Protein AF-A0A3B8MFM5-F1 (afdb_monomer_lite)

Foldseek 3Di:
DVVVVVVVVVVVVVVVVVVVVVVVVVVVPPPPPPPPPPPVPPDDDDDDDDDDPPCPVVVVVCCVPPVVVVCVVVVDDDDDD

Secondary structure (DSSP, 8-state):
-HHHHHHHHHHHHHHHHHHHHHHHHHHHTSPP--------------------TT-HHHHHHHIIIIIHHHHHHTT------

Structure (mmCIF, N/CA/C/O backbone):
data_AF-A0A3B8MFM5-F1
#
_entry.id   AF-A0A3B8MFM5-F1
#
loop_
_atom_site.group_PDB
_atom_site.id
_atom_site.type_symbol
_atom_site.label_atom_id
_atom_site.label_alt_id
_atom_site.label_comp_id
_atom_site.label_asym_id
_atom_site.label_entity_id
_atom_site.label_seq_id
_atom_site.pdbx_PDB_ins_code
_atom_site.Cartn_x
_atom_site.Cartn_y
_atom_site.Cartn_z
_atom_site.occupancy
_atom_site.B_iso_or_equiv
_atom_site.auth_seq_id
_atom_site.auth_comp_id
_atom_site.auth_asym_id
_atom_site.auth_atom_id
_atom_site.pdbx_PDB_model_num
ATOM 1 N N . MET A 1 1 ? 47.401 28.437 -62.143 1.00 53.50 1 MET A N 1
ATOM 2 C CA . MET A 1 1 ? 47.858 27.742 -60.918 1.00 53.50 1 MET A CA 1
ATOM 3 C C . MET A 1 1 ? 46.886 27.904 -59.740 1.00 53.50 1 MET A C 1
ATOM 5 O O . MET A 1 1 ? 46.515 26.897 -59.159 1.00 53.50 1 MET A O 1
ATOM 9 N N . PHE A 1 2 ? 46.364 29.107 -59.456 1.00 50.19 2 PHE A N 1
ATOM 10 C CA . PHE A 1 2 ? 45.433 29.372 -58.335 1.00 50.19 2 PHE A CA 1
ATOM 11 C C . PHE A 1 2 ? 44.126 28.547 -58.303 1.00 50.19 2 PHE A C 1
ATOM 13 O O . PHE A 1 2 ? 43.731 28.073 -57.246 1.00 50.19 2 PHE A O 1
ATOM 20 N N . ARG A 1 3 ? 43.468 28.297 -59.448 1.00 51.28 3 ARG A N 1
ATOM 21 C CA . ARG A 1 3 ? 42.217 27.500 -59.494 1.00 51.28 3 ARG A CA 1
ATOM 22 C C . ARG A 1 3 ? 42.385 26.024 -59.103 1.00 51.28 3 ARG A C 1
ATOM 24 O O . ARG A 1 3 ? 41.416 25.404 -58.680 1.00 51.28 3 ARG A O 1
ATOM 31 N N . ALA A 1 4 ? 43.582 25.457 -59.265 1.00 54.19 4 ALA A N 1
ATOM 32 C CA . ALA A 1 4 ? 43.851 24.068 -58.894 1.00 54.19 4 ALA A CA 1
ATOM 33 C C . ALA A 1 4 ? 44.076 23.926 -57.381 1.00 54.19 4 ALA A C 1
ATOM 35 O O . ALA A 1 4 ? 43.580 22.975 -56.789 1.00 54.19 4 ALA A O 1
ATOM 36 N N . PHE A 1 5 ? 44.736 24.911 -56.762 1.00 53.22 5 PHE A N 1
ATOM 37 C CA . PHE A 1 5 ? 45.002 24.950 -55.323 1.00 53.22 5 PHE A CA 1
ATOM 38 C C . PHE A 1 5 ? 43.698 24.991 -54.504 1.00 53.22 5 PHE A C 1
ATOM 40 O O . PHE A 1 5 ? 43.440 24.081 -53.724 1.00 53.22 5 PHE A O 1
ATOM 47 N N . CYS A 1 6 ? 42.774 25.911 -54.824 1.00 58.31 6 CYS A N 1
ATOM 48 C CA . CYS A 1 6 ? 41.468 25.987 -54.145 1.00 58.31 6 CYS A CA 1
ATOM 49 C C . CYS A 1 6 ? 40.602 24.722 -54.305 1.00 58.31 6 CYS A C 1
ATOM 51 O O . CYS A 1 6 ? 39.765 24.426 -53.454 1.00 58.31 6 CYS A O 1
ATOM 53 N N . ARG A 1 7 ? 40.766 23.971 -55.405 1.00 58.88 7 ARG A N 1
ATOM 54 C CA . ARG A 1 7 ? 40.029 22.718 -55.633 1.00 58.88 7 ARG A CA 1
ATOM 55 C C . ARG A 1 7 ? 40.559 21.589 -54.748 1.00 58.88 7 ARG A C 1
ATOM 57 O O . ARG A 1 7 ? 39.759 20.783 -54.283 1.00 58.88 7 ARG A O 1
ATOM 64 N N . ILE A 1 8 ? 41.873 21.541 -54.527 1.00 61.12 8 ILE A N 1
ATOM 65 C CA . ILE A 1 8 ? 42.523 20.558 -53.652 1.00 61.12 8 ILE A CA 1
ATOM 66 C C . ILE A 1 8 ? 42.143 20.839 -52.192 1.00 61.12 8 ILE A C 1
ATOM 68 O O . ILE A 1 8 ? 41.693 19.922 -51.511 1.00 61.12 8 ILE A O 1
ATOM 72 N N . ASP A 1 9 ? 42.169 22.106 -51.764 1.00 62.62 9 ASP A N 1
ATOM 73 C CA . ASP A 1 9 ? 41.763 22.507 -50.408 1.00 62.62 9 ASP A CA 1
ATOM 74 C C . ASP A 1 9 ? 40.296 22.162 -50.106 1.00 62.62 9 ASP A C 1
ATOM 76 O O . ASP A 1 9 ? 39.972 21.647 -49.036 1.00 62.62 9 ASP A O 1
ATOM 80 N N . PHE A 1 10 ? 39.388 22.380 -51.066 1.00 66.00 10 PHE A N 1
ATOM 81 C CA . PHE A 1 10 ? 37.970 22.056 -50.884 1.00 66.00 10 PHE A CA 1
ATOM 82 C C . PHE A 1 10 ? 37.712 20.542 -50.810 1.00 66.00 10 PHE A C 1
ATOM 84 O O . PHE A 1 10 ? 36.876 20.091 -50.026 1.00 66.00 10 PHE A O 1
ATOM 91 N N . GLN A 1 11 ? 38.430 19.741 -51.606 1.00 69.25 11 GLN A N 1
ATOM 92 C CA . GLN A 1 11 ? 38.353 18.278 -51.514 1.00 69.25 11 GLN A CA 1
ATOM 93 C C . GLN A 1 11 ? 38.916 17.778 -50.176 1.00 69.25 11 GLN A C 1
ATOM 95 O O . GLN A 1 11 ? 38.278 16.953 -49.524 1.00 69.25 11 GLN A O 1
ATOM 100 N N . GLN A 1 12 ? 40.039 18.342 -49.726 1.00 73.31 12 GLN A N 1
ATOM 101 C CA . GLN A 1 12 ? 40.677 17.993 -48.459 1.00 73.31 12 GLN A CA 1
ATOM 102 C C . GLN A 1 12 ? 39.799 18.349 -47.247 1.00 73.31 12 GLN A C 1
ATOM 104 O O . GLN A 1 12 ? 39.639 17.521 -46.347 1.00 73.31 12 GLN A O 1
ATOM 109 N N . MET A 1 13 ? 39.156 19.523 -47.241 1.00 72.25 13 MET A N 1
ATOM 110 C CA . MET A 1 13 ? 38.199 19.884 -46.187 1.00 72.25 13 MET A CA 1
ATOM 111 C C . MET A 1 13 ? 36.990 18.945 -46.171 1.00 72.25 13 MET A C 1
ATOM 113 O O . MET A 1 13 ? 36.605 18.470 -45.105 1.00 72.25 13 MET A O 1
ATOM 117 N N . ARG A 1 14 ? 36.428 18.601 -47.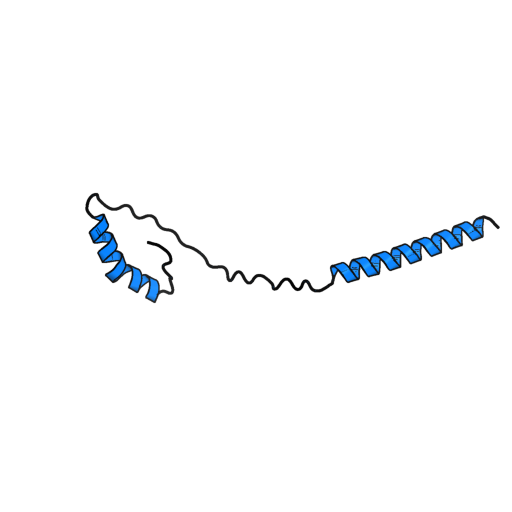339 1.00 76.75 14 ARG A N 1
ATOM 118 C CA . ARG A 1 14 ? 35.295 17.665 -47.431 1.00 76.75 14 ARG A CA 1
ATOM 119 C C . ARG A 1 14 ? 35.644 16.287 -46.865 1.00 76.75 14 ARG A C 1
ATOM 121 O O . ARG A 1 14 ? 34.833 15.691 -46.158 1.00 76.75 14 ARG A O 1
ATOM 128 N N . GLU A 1 15 ? 36.840 15.780 -47.149 1.00 79.69 15 GLU A N 1
ATOM 129 C CA . GLU A 1 15 ? 37.312 14.506 -46.598 1.00 79.69 15 GLU A CA 1
ATOM 130 C C . GLU A 1 15 ? 37.483 14.555 -45.076 1.00 79.69 15 GLU A C 1
ATOM 132 O O . GLU A 1 15 ? 37.100 13.608 -44.388 1.00 79.69 15 GLU A O 1
ATOM 137 N N . GLN A 1 16 ? 38.008 15.657 -44.533 1.00 81.81 16 GLN A N 1
ATOM 138 C CA . GLN A 1 16 ? 38.128 15.846 -43.085 1.00 81.81 16 GLN A CA 1
ATOM 139 C C . GLN A 1 16 ? 36.758 15.935 -42.403 1.00 81.81 16 GLN A C 1
ATOM 141 O O . GLN A 1 16 ? 36.549 15.285 -41.378 1.00 81.81 16 GLN A O 1
ATOM 146 N N . THR A 1 17 ? 35.803 16.661 -42.992 1.00 79.75 17 THR A N 1
ATOM 147 C CA . THR A 1 17 ? 34.429 16.750 -42.475 1.00 79.75 17 THR A CA 1
ATOM 148 C C . THR A 1 17 ? 33.745 15.386 -42.471 1.00 79.75 17 THR A C 1
ATOM 150 O O . THR A 1 17 ? 33.128 15.012 -41.475 1.00 79.75 17 THR A O 1
ATOM 153 N N . MET A 1 18 ? 33.897 14.605 -43.545 1.00 82.06 18 MET A N 1
ATOM 154 C CA . MET A 1 18 ? 33.322 13.260 -43.610 1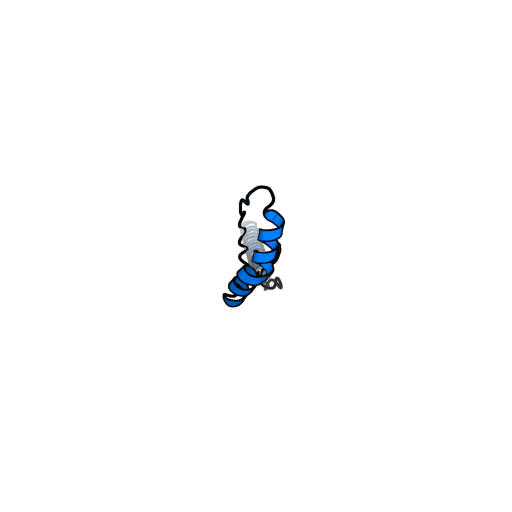.00 82.06 18 MET A CA 1
ATOM 155 C C . MET A 1 18 ? 33.962 12.320 -42.588 1.00 82.06 18 MET A C 1
ATOM 157 O O . MET A 1 18 ? 33.241 11.575 -41.928 1.00 82.06 18 MET A O 1
ATOM 161 N N . LYS A 1 19 ? 35.284 12.378 -42.388 1.00 82.62 19 LYS A N 1
ATOM 162 C CA . LYS A 1 19 ? 35.965 11.590 -41.346 1.00 82.62 19 LYS A CA 1
ATOM 163 C C . LYS A 1 19 ? 35.466 11.949 -39.947 1.00 82.62 19 LYS A C 1
ATOM 165 O O . LYS A 1 19 ? 35.157 11.052 -39.168 1.00 82.62 19 LYS A O 1
ATOM 170 N N . LEU A 1 20 ? 35.326 13.242 -39.651 1.00 84.38 20 LEU A N 1
ATOM 171 C CA . LEU A 1 20 ? 34.810 13.713 -38.366 1.00 84.38 20 LEU A CA 1
ATOM 172 C C . LEU A 1 20 ? 33.369 13.244 -38.125 1.00 84.38 20 LEU A C 1
ATOM 174 O O . LEU A 1 20 ? 33.054 12.783 -37.032 1.00 84.38 20 LEU A O 1
ATOM 178 N N . LEU A 1 21 ? 32.515 13.303 -39.152 1.00 86.06 21 LEU A N 1
ATOM 179 C CA . LEU A 1 21 ? 31.131 12.843 -39.064 1.00 86.06 21 LEU A CA 1
ATOM 180 C C . LEU A 1 21 ? 31.048 11.353 -38.708 1.00 86.06 21 LEU A C 1
ATOM 182 O O . LEU A 1 21 ? 30.276 10.988 -37.830 1.00 86.06 21 LEU A O 1
ATOM 186 N N . HIS A 1 22 ? 31.869 10.506 -39.336 1.00 81.31 22 HIS A N 1
ATOM 187 C CA . HIS A 1 22 ? 31.891 9.069 -39.036 1.00 81.31 22 HIS A CA 1
ATOM 188 C C . HIS A 1 22 ? 32.370 8.785 -37.610 1.00 81.31 22 HIS A C 1
ATOM 190 O O . HIS A 1 22 ? 31.819 7.909 -36.950 1.00 81.31 22 HIS A O 1
ATOM 196 N N . ILE A 1 23 ? 33.355 9.541 -37.117 1.00 85.06 23 ILE A N 1
ATOM 197 C CA . ILE A 1 23 ? 33.843 9.412 -35.738 1.00 85.06 23 ILE A CA 1
ATOM 198 C C . ILE A 1 23 ? 32.749 9.811 -34.744 1.00 85.06 23 ILE A C 1
ATOM 200 O O . ILE A 1 23 ? 32.493 9.072 -33.799 1.00 85.06 23 ILE A O 1
ATOM 204 N N . LEU A 1 24 ? 32.071 10.939 -34.973 1.00 85.00 24 LEU A N 1
ATOM 205 C CA . LEU A 1 24 ? 30.980 11.405 -34.113 1.00 85.00 24 LEU A CA 1
ATOM 206 C C . LEU A 1 24 ? 29.794 10.437 -34.120 1.00 85.00 24 LEU A C 1
ATOM 208 O O . LEU A 1 24 ? 29.242 10.144 -33.064 1.00 85.00 24 LEU A O 1
ATOM 212 N N . PHE A 1 25 ? 29.434 9.906 -35.290 1.00 81.31 25 PHE A N 1
ATOM 213 C CA . PHE A 1 25 ? 28.363 8.919 -35.413 1.00 81.31 25 PHE A CA 1
ATOM 214 C C . PHE A 1 25 ? 28.736 7.601 -34.726 1.00 81.31 25 PHE A C 1
ATOM 216 O O . PHE A 1 25 ? 27.919 7.026 -34.014 1.00 81.31 25 PHE A O 1
ATOM 223 N N . GLY A 1 26 ? 29.990 7.159 -34.864 1.00 81.12 26 GLY A N 1
ATOM 224 C CA . GLY A 1 26 ? 30.518 6.003 -34.142 1.00 81.12 26 GLY A CA 1
ATOM 225 C C . GLY A 1 26 ? 30.495 6.197 -32.626 1.00 81.12 26 GLY A C 1
ATOM 226 O O . GLY A 1 26 ? 30.124 5.273 -31.912 1.00 81.12 26 GLY A O 1
ATOM 227 N N . LEU A 1 27 ? 30.815 7.401 -32.139 1.00 79.56 27 LEU A N 1
ATOM 228 C CA . LEU A 1 27 ? 30.742 7.744 -30.716 1.00 79.56 27 LEU A CA 1
ATOM 229 C C . LEU A 1 27 ? 29.297 7.749 -30.196 1.00 79.56 27 LEU A C 1
ATOM 231 O O . LEU A 1 27 ? 29.043 7.289 -29.088 1.00 79.56 27 LEU A O 1
ATOM 235 N N . LEU A 1 28 ? 28.355 8.259 -30.995 1.00 73.44 28 LEU A N 1
ATOM 236 C CA . LEU A 1 28 ? 26.932 8.321 -30.648 1.00 73.44 28 LEU A CA 1
ATOM 237 C C . LEU A 1 28 ? 26.291 6.927 -30.576 1.00 73.44 28 LEU A C 1
ATOM 239 O O . LEU A 1 28 ? 25.372 6.703 -29.795 1.00 73.44 28 LEU A O 1
ATOM 243 N N . LEU A 1 29 ? 26.774 6.001 -31.406 1.00 73.00 29 LEU A N 1
ATOM 244 C CA . LEU A 1 29 ? 26.310 4.617 -31.465 1.00 73.00 29 LEU A CA 1
ATOM 245 C C . LEU A 1 29 ? 27.038 3.687 -30.490 1.00 73.00 29 LEU A C 1
ATOM 247 O O . LEU A 1 29 ? 26.755 2.487 -30.487 1.00 73.00 29 LEU A O 1
ATOM 251 N N . LEU A 1 30 ? 27.969 4.201 -29.677 1.00 75.19 30 LEU A N 1
ATOM 252 C CA . LEU A 1 30 ? 28.557 3.396 -28.615 1.00 75.19 30 LEU A CA 1
ATOM 253 C C . LEU A 1 30 ? 27.422 2.906 -27.707 1.00 75.19 30 LEU A C 1
ATOM 255 O O . LEU A 1 30 ? 26.622 3.724 -27.2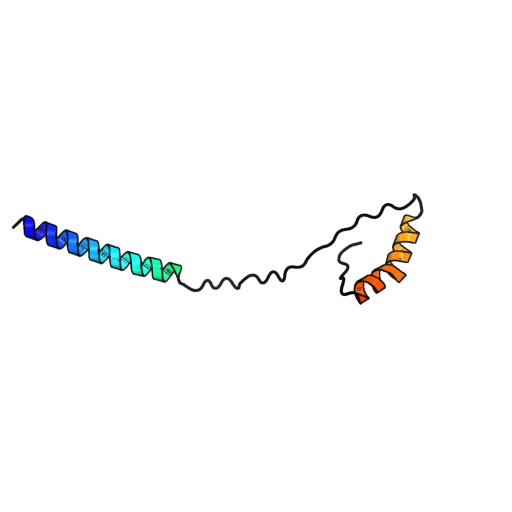41 1.00 75.19 30 LEU A O 1
ATOM 259 N N . PRO A 1 31 ? 27.324 1.589 -27.461 1.00 63.56 31 PRO A N 1
ATOM 260 C CA . PRO A 1 31 ? 26.334 1.066 -26.544 1.00 63.56 31 PRO A CA 1
ATOM 261 C C . PRO A 1 31 ? 26.574 1.728 -25.193 1.00 63.56 31 PRO A C 1
ATOM 263 O O . PRO A 1 31 ? 27.646 1.620 -24.595 1.00 63.56 31 PRO A O 1
ATOM 266 N N . SER A 1 32 ? 25.573 2.470 -24.739 1.00 65.56 32 SER A N 1
ATOM 267 C CA . SER A 1 32 ? 25.565 2.967 -23.381 1.00 65.56 32 SER A CA 1
ATOM 268 C C . SER A 1 32 ? 25.558 1.749 -22.462 1.00 65.56 32 SER A C 1
ATOM 270 O O . SER A 1 32 ? 24.602 0.979 -22.471 1.00 65.56 32 SER A O 1
ATOM 272 N N . ASN A 1 33 ? 26.603 1.584 -21.648 1.00 59.00 33 ASN A N 1
ATOM 273 C CA . ASN A 1 33 ? 26.582 0.662 -20.507 1.00 59.00 33 ASN A CA 1
ATOM 274 C C . ASN A 1 33 ? 25.637 1.156 -19.397 1.00 59.00 33 ASN A C 1
ATOM 276 O O . ASN A 1 33 ? 25.686 0.646 -18.279 1.00 59.00 33 ASN A O 1
ATOM 280 N N . ALA A 1 34 ? 24.796 2.164 -19.664 1.00 61.31 34 ALA A N 1
ATOM 281 C CA . ALA A 1 34 ? 23.592 2.334 -18.882 1.00 61.31 34 ALA A CA 1
ATOM 282 C C . ALA A 1 34 ? 22.777 1.060 -19.082 1.00 61.31 34 ALA A C 1
ATOM 284 O O . ALA A 1 34 ? 22.093 0.893 -20.094 1.00 61.31 34 ALA A O 1
ATOM 285 N N . GLU A 1 35 ? 22.872 0.153 -18.110 1.00 56.22 35 GLU A N 1
ATOM 286 C CA . GLU A 1 35 ? 21.811 -0.812 -17.905 1.00 56.22 35 GLU A CA 1
ATOM 287 C C . GLU A 1 35 ? 20.501 -0.035 -18.026 1.00 56.22 35 GLU A C 1
ATOM 289 O O . GLU A 1 35 ? 20.377 1.034 -17.405 1.00 56.22 35 GLU A O 1
ATOM 294 N N . PRO A 1 36 ? 19.541 -0.485 -18.853 1.00 55.62 36 PRO A N 1
ATOM 295 C CA . PRO A 1 36 ? 18.215 0.075 -18.755 1.00 55.62 36 PRO A CA 1
ATOM 296 C C . PRO A 1 36 ? 17.861 -0.061 -17.282 1.00 55.62 36 PRO A C 1
ATOM 298 O O . PRO A 1 36 ? 17.847 -1.176 -16.760 1.00 55.62 36 PRO A O 1
ATOM 301 N N . GLN A 1 37 ? 17.661 1.065 -16.592 1.00 52.53 37 GLN A N 1
ATOM 302 C CA . GLN A 1 37 ? 17.029 1.043 -15.290 1.00 52.53 37 GLN A CA 1
ATOM 303 C C . GLN A 1 37 ? 15.676 0.398 -15.553 1.00 52.53 37 GLN A C 1
ATOM 305 O O . GLN A 1 37 ? 14.705 1.063 -15.909 1.00 52.53 37 GLN A O 1
ATOM 310 N N . GLN A 1 38 ? 15.613 -0.921 -15.398 1.00 53.06 38 GLN A N 1
ATOM 311 C CA . GLN A 1 38 ? 14.400 -1.628 -15.089 1.00 53.06 38 GLN A CA 1
ATOM 312 C C . GLN A 1 38 ? 14.043 -1.153 -13.681 1.00 53.06 38 GLN A C 1
ATOM 314 O O . GLN A 1 38 ? 14.147 -1.875 -12.693 1.00 53.06 38 GLN A O 1
ATOM 319 N N . LEU A 1 39 ? 13.605 0.106 -13.591 1.00 55.41 39 LEU A N 1
ATOM 320 C CA . LEU A 1 39 ? 12.532 0.474 -12.701 1.00 55.41 39 LEU A CA 1
ATOM 321 C C . LEU A 1 39 ? 11.385 -0.450 -13.124 1.00 55.41 39 LEU A C 1
ATOM 323 O O . LEU A 1 39 ? 10.545 -0.089 -13.943 1.00 55.41 39 LEU A O 1
ATOM 327 N N . GLY A 1 40 ? 11.392 -1.694 -12.635 1.00 57.41 40 GLY A N 1
ATOM 328 C CA . GLY A 1 40 ? 10.177 -2.484 -12.575 1.00 57.41 40 GLY A CA 1
ATOM 329 C C . GLY A 1 40 ? 9.193 -1.568 -11.872 1.00 57.41 40 GLY A C 1
ATOM 330 O O . GLY A 1 40 ? 9.450 -1.186 -10.730 1.00 57.41 40 GLY A O 1
ATOM 331 N N . GLN A 1 41 ? 8.207 -1.067 -12.614 1.00 66.81 41 GLN A N 1
ATOM 332 C CA . GLN A 1 41 ? 7.352 0.038 -12.199 1.00 66.81 41 GLN A CA 1
ATOM 333 C C . GLN A 1 41 ? 6.601 -0.385 -10.937 1.00 66.81 41 GLN A C 1
ATOM 335 O O . GLN A 1 41 ? 5.544 -1.005 -11.003 1.00 66.81 41 GLN A O 1
ATOM 340 N N . ARG A 1 42 ? 7.174 -0.106 -9.764 1.00 75.00 42 ARG A N 1
ATOM 341 C CA . ARG A 1 42 ? 6.492 -0.296 -8.491 1.00 75.00 42 ARG A CA 1
ATOM 342 C C . ARG A 1 42 ? 5.421 0.778 -8.431 1.00 75.00 42 ARG A C 1
ATOM 344 O O . ARG A 1 42 ? 5.734 1.962 -8.335 1.00 75.00 42 ARG A O 1
ATOM 351 N N . VAL A 1 43 ? 4.169 0.359 -8.558 1.00 81.44 43 VAL A N 1
ATOM 352 C CA . VAL A 1 43 ? 3.018 1.241 -8.393 1.00 81.44 43 VAL A CA 1
ATOM 353 C C . VAL A 1 43 ? 2.703 1.298 -6.909 1.00 81.44 43 VAL A C 1
ATOM 355 O O . VAL A 1 43 ? 2.441 0.277 -6.277 1.00 81.44 43 VAL A O 1
ATOM 358 N N . TYR A 1 44 ? 2.770 2.501 -6.354 1.00 87.19 44 TYR A N 1
ATOM 359 C CA . TYR A 1 44 ? 2.462 2.759 -4.959 1.00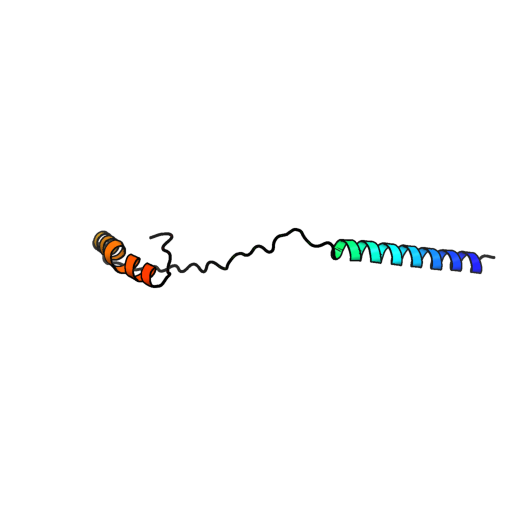 87.19 44 TYR A CA 1
ATOM 360 C C . TYR A 1 44 ? 1.033 3.276 -4.852 1.00 87.19 44 TYR A C 1
ATOM 362 O O . TYR A 1 44 ? 0.668 4.238 -5.527 1.00 87.19 44 TYR A O 1
ATOM 370 N N . TRP A 1 45 ? 0.235 2.638 -4.001 1.00 87.06 45 TRP A N 1
ATOM 371 C CA . TRP A 1 45 ? -1.116 3.077 -3.681 1.00 87.06 45 TRP A CA 1
ATOM 372 C C . TRP A 1 45 ? -1.139 3.628 -2.258 1.00 87.06 45 TRP A C 1
ATOM 374 O O . TRP A 1 45 ? -0.698 2.952 -1.331 1.00 87.06 45 TRP A O 1
ATOM 384 N N . MET A 1 46 ? -1.666 4.840 -2.087 1.00 91.56 46 MET A N 1
ATOM 385 C CA . MET A 1 46 ? -1.851 5.473 -0.783 1.00 91.56 46 MET A CA 1
ATOM 386 C C . MET A 1 46 ? -3.338 5.735 -0.563 1.00 91.56 46 MET A C 1
ATOM 388 O O . MET A 1 46 ? -4.002 6.310 -1.424 1.00 91.56 46 MET A O 1
ATOM 392 N N . ALA A 1 47 ? -3.846 5.317 0.592 1.00 89.25 47 ALA A N 1
ATOM 393 C CA . ALA A 1 47 ? -5.213 5.571 1.019 1.00 89.25 47 ALA A CA 1
ATOM 394 C C . ALA A 1 47 ? -5.196 6.246 2.391 1.00 89.25 47 ALA A C 1
ATOM 396 O O . ALA A 1 47 ? -4.375 5.908 3.242 1.00 89.25 47 ALA A O 1
ATOM 397 N N . VAL A 1 48 ? -6.100 7.200 2.584 1.00 93.25 48 VAL A N 1
ATOM 398 C CA . VAL A 1 48 ? -6.324 7.863 3.869 1.00 93.25 48 VAL A CA 1
ATOM 399 C C . VAL A 1 48 ? -7.705 7.449 4.350 1.00 93.25 48 VAL A C 1
ATOM 401 O O . VAL A 1 48 ? -8.681 7.614 3.620 1.00 93.25 48 VAL A O 1
ATOM 404 N N . THR A 1 49 ? -7.772 6.908 5.563 1.00 90.62 49 THR A N 1
ATOM 405 C CA . THR A 1 49 ? -9.023 6.469 6.185 1.00 90.62 49 THR A CA 1
ATO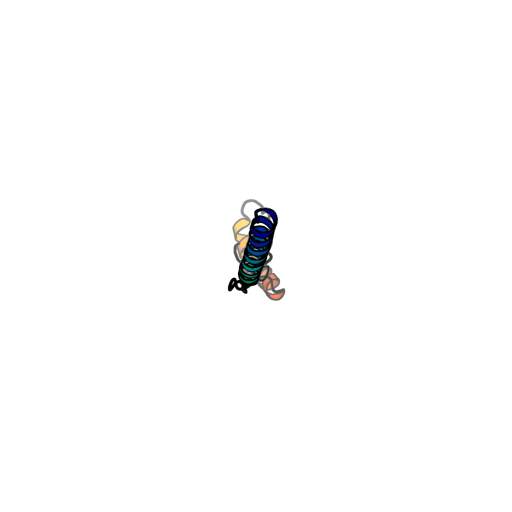M 406 C C . THR A 1 49 ? -9.338 7.383 7.356 1.00 90.62 49 THR A C 1
ATOM 408 O O . THR A 1 49 ? -8.547 7.495 8.292 1.00 90.62 49 THR A O 1
ATOM 411 N N . GLU A 1 50 ? -10.498 8.031 7.317 1.00 94.94 50 GLU A N 1
ATOM 412 C CA . GLU A 1 50 ? -11.016 8.763 8.468 1.00 94.94 50 GLU A CA 1
ATOM 413 C C . GLU A 1 50 ? -11.608 7.777 9.476 1.00 94.94 50 GLU A C 1
ATOM 415 O O . GLU A 1 50 ? -12.412 6.912 9.126 1.00 94.94 50 GLU A O 1
ATOM 420 N N . VAL A 1 51 ? -11.205 7.910 10.738 1.00 94.06 51 VAL A N 1
ATOM 421 C CA . VAL A 1 51 ? -11.692 7.080 11.842 1.00 94.06 51 VAL A CA 1
ATOM 422 C C . VAL A 1 51 ? -12.283 7.958 12.931 1.00 94.06 51 VAL A C 1
ATOM 424 O O . VAL A 1 51 ? -11.799 9.059 13.203 1.00 94.06 51 VAL A O 1
ATOM 427 N N . SER A 1 52 ? -13.337 7.459 13.573 1.00 96.06 52 SER A N 1
ATOM 428 C CA . SER A 1 52 ? -13.966 8.139 14.700 1.00 96.06 52 SER A CA 1
ATOM 429 C C . SER A 1 52 ? -12.965 8.358 15.835 1.00 96.06 52 SER A C 1
ATOM 431 O O . SER A 1 52 ? -12.092 7.526 16.103 1.00 96.06 52 SER A O 1
ATOM 433 N N . ILE A 1 53 ? -13.131 9.468 16.555 1.00 94.00 53 ILE A N 1
ATOM 434 C CA . ILE A 1 53 ? -12.319 9.787 17.732 1.00 94.00 53 ILE A CA 1
ATOM 435 C C . ILE A 1 53 ? -12.410 8.631 18.741 1.00 94.00 53 ILE A C 1
ATOM 437 O O . ILE A 1 53 ? -13.499 8.196 19.102 1.00 94.00 53 ILE A O 1
ATOM 441 N N . GLY A 1 54 ? -11.252 8.139 19.187 1.00 95.94 54 GLY A N 1
ATOM 442 C CA . GLY A 1 54 ? -11.133 7.021 20.131 1.00 95.94 54 GLY A CA 1
ATOM 443 C C . GLY A 1 54 ? -11.006 5.637 19.487 1.00 95.94 54 GLY A C 1
ATOM 444 O O . GLY A 1 54 ? -10.526 4.722 20.147 1.00 95.94 54 GLY A O 1
ATOM 445 N N . GLN A 1 55 ? -11.326 5.488 18.198 1.00 96.81 55 GLN A N 1
ATOM 446 C CA . GLN A 1 55 ? -11.309 4.184 17.518 1.00 96.81 55 GLN A CA 1
ATOM 447 C C . GLN A 1 55 ? -10.013 3.889 16.756 1.00 96.81 55 GLN A C 1
ATOM 449 O O . GLN A 1 55 ? -9.895 2.849 16.115 1.00 96.81 55 GLN A O 1
ATOM 454 N N . LEU A 1 56 ? -9.012 4.773 16.830 1.00 94.06 56 LEU A N 1
ATOM 455 C CA . LEU A 1 56 ? -7.751 4.601 16.102 1.00 94.06 56 LEU A CA 1
ATOM 456 C C . LEU A 1 56 ? -7.049 3.276 16.461 1.00 94.06 56 LEU A C 1
ATOM 458 O O . LEU A 1 56 ? -6.598 2.556 15.578 1.00 94.06 56 LEU A O 1
ATOM 462 N N . SER A 1 57 ? -7.012 2.920 17.749 1.00 94.88 57 SER A N 1
ATOM 463 C CA . SER A 1 57 ? -6.406 1.663 18.221 1.00 94.88 57 SER A CA 1
ATOM 464 C C . SER A 1 57 ? -7.150 0.425 17.703 1.00 94.88 57 SER A C 1
ATOM 466 O O . SER A 1 57 ? -6.536 -0.536 17.244 1.00 94.88 57 SER A O 1
ATOM 468 N N . GLU A 1 58 ? -8.484 0.468 17.722 1.00 96.06 58 GLU A N 1
ATOM 469 C CA . GLU A 1 58 ? -9.349 -0.610 17.229 1.00 96.06 58 GLU A CA 1
ATOM 470 C C . GLU A 1 58 ? -9.188 -0.793 15.718 1.00 96.06 58 GLU A C 1
ATOM 472 O O . GLU A 1 58 ? -9.071 -1.923 15.243 1.00 96.06 58 GLU A O 1
ATOM 477 N N . TYR A 1 59 ? -9.100 0.315 14.976 1.00 94.88 59 TYR A N 1
ATOM 478 C CA . TYR A 1 59 ? -8.823 0.304 13.545 1.00 94.88 59 TYR A CA 1
ATOM 479 C C . TYR A 1 59 ? -7.474 -0.345 13.236 1.00 94.88 59 TYR A C 1
ATOM 481 O O . TYR A 1 59 ? -7.417 -1.222 12.379 1.00 94.88 59 TYR A O 1
ATOM 489 N N . HIS A 1 60 ? -6.401 0.021 13.945 1.00 94.19 60 HIS A N 1
ATOM 490 C CA . HIS A 1 60 ? -5.093 -0.602 13.724 1.00 94.19 60 HIS A CA 1
ATOM 491 C C . HIS A 1 60 ? -5.102 -2.100 14.056 1.00 94.19 60 HIS A C 1
ATOM 493 O O . HIS A 1 60 ? -4.558 -2.892 13.289 1.00 94.19 60 HIS A O 1
ATOM 499 N N . ALA A 1 61 ? -5.773 -2.506 15.139 1.00 95.69 61 ALA A N 1
ATOM 500 C CA . ALA A 1 61 ? -5.899 -3.916 15.502 1.00 95.69 61 ALA A CA 1
ATOM 501 C C . ALA A 1 61 ? -6.687 -4.726 14.454 1.00 95.69 61 ALA A C 1
ATOM 503 O O . ALA A 1 61 ? -6.321 -5.865 14.158 1.00 95.69 61 ALA A O 1
ATOM 504 N N . PHE A 1 62 ? -7.749 -4.148 13.886 1.00 95.44 62 PHE A N 1
ATOM 505 C CA . PHE A 1 62 ? -8.495 -4.737 12.771 1.00 95.44 62 PHE A CA 1
ATOM 506 C C . PHE A 1 62 ? -7.645 -4.797 11.494 1.00 95.44 62 PHE A C 1
ATOM 508 O O . PHE A 1 62 ? -7.582 -5.836 10.834 1.00 95.44 62 PHE A O 1
ATOM 515 N N . ALA A 1 63 ? -6.953 -3.704 11.165 1.00 93.69 63 ALA A N 1
ATOM 516 C CA . ALA A 1 63 ? -6.107 -3.612 9.985 1.00 93.69 63 ALA A CA 1
ATOM 517 C C . ALA A 1 63 ? -5.029 -4.703 9.990 1.00 93.69 63 ALA A C 1
ATOM 519 O O . ALA A 1 63 ? -4.882 -5.430 9.012 1.00 93.69 63 ALA A O 1
ATOM 520 N N . GLU A 1 64 ? -4.333 -4.879 11.112 1.00 94.00 64 GLU A N 1
ATOM 521 C CA . GLU A 1 64 ? -3.274 -5.879 11.253 1.00 94.00 64 GLU A CA 1
ATOM 522 C C . GLU A 1 64 ? -3.801 -7.321 11.179 1.00 94.00 64 GLU A C 1
ATOM 524 O O . GLU A 1 64 ? -3.181 -8.171 10.539 1.00 94.00 64 GLU A O 1
ATOM 529 N N . LYS A 1 65 ? -4.947 -7.610 11.809 1.00 95.69 65 LYS A N 1
ATOM 530 C CA . LYS A 1 65 ? -5.467 -8.983 11.925 1.00 95.69 65 LYS A CA 1
ATOM 531 C C . LYS A 1 65 ? -6.269 -9.455 10.718 1.00 95.69 65 LYS A C 1
ATOM 533 O O . LYS A 1 65 ? -6.301 -10.656 10.461 1.00 95.69 65 LYS A O 1
ATOM 538 N N . GLU A 1 66 ? -6.941 -8.547 10.017 1.00 95.81 66 GLU A N 1
ATOM 539 C CA . GLU A 1 66 ? -7.930 -8.906 8.996 1.00 95.81 66 GLU A CA 1
ATOM 540 C C . GLU A 1 66 ? -7.616 -8.278 7.637 1.00 95.81 66 GLU A C 1
ATOM 542 O O . GLU A 1 66 ? -7.520 -8.990 6.634 1.00 95.81 66 GLU A O 1
ATOM 547 N N . MET A 1 67 ? -7.404 -6.960 7.589 1.00 93.44 67 MET A N 1
ATOM 548 C CA . MET A 1 67 ? -7.233 -6.237 6.323 1.00 93.44 67 MET A CA 1
ATOM 549 C C . MET A 1 67 ? -5.894 -6.543 5.649 1.00 93.44 67 MET A C 1
ATOM 551 O O . MET A 1 67 ? -5.863 -6.871 4.464 1.00 93.44 67 MET A O 1
ATOM 555 N N . ASN A 1 68 ? -4.793 -6.467 6.395 1.00 93.62 68 ASN A N 1
ATOM 556 C CA . ASN A 1 68 ? -3.450 -6.673 5.866 1.00 93.62 68 ASN A CA 1
ATOM 557 C C . ASN A 1 68 ? -3.281 -8.091 5.289 1.00 93.62 68 ASN A C 1
ATOM 559 O O . ASN A 1 68 ? -2.874 -8.197 4.130 1.00 93.62 68 ASN A O 1
ATOM 563 N N . PRO A 1 69 ? -3.692 -9.173 5.987 1.00 95.19 69 PRO A N 1
ATOM 564 C CA . PRO A 1 69 ? -3.659 -10.520 5.418 1.00 95.19 69 PRO A CA 1
ATOM 565 C C . PRO A 1 69 ? -4.516 -10.674 4.157 1.00 95.19 69 PRO A C 1
ATOM 567 O O . PRO A 1 69 ? -4.141 -11.398 3.234 1.00 95.19 69 PRO A O 1
ATOM 570 N N . LEU A 1 70 ? -5.669 -9.997 4.094 1.00 95.25 70 LEU A N 1
ATOM 571 C CA . LEU A 1 70 ? -6.514 -10.012 2.900 1.00 95.25 70 LEU A CA 1
ATOM 572 C C . LEU A 1 70 ? -5.810 -9.333 1.719 1.00 95.25 70 LEU A C 1
ATOM 574 O O . LEU A 1 70 ? -5.814 -9.872 0.615 1.00 95.25 70 LEU A O 1
ATOM 578 N N . MET A 1 71 ? -5.186 -8.178 1.945 1.00 93.06 71 MET A N 1
ATOM 579 C CA . MET A 1 71 ? -4.430 -7.455 0.923 1.00 93.06 71 MET A CA 1
ATOM 580 C C . MET A 1 71 ? -3.236 -8.275 0.420 1.00 93.06 71 MET A C 1
ATOM 582 O O . MET A 1 71 ? -3.052 -8.413 -0.789 1.00 93.06 71 MET A O 1
ATOM 586 N N . GLU A 1 72 ? -2.475 -8.883 1.328 1.00 93.31 72 GLU A N 1
ATOM 587 C CA . GLU A 1 72 ? -1.333 -9.737 0.981 1.00 93.31 72 GLU A CA 1
ATOM 588 C C . GLU A 1 72 ? -1.750 -10.978 0.181 1.00 93.31 72 GLU A C 1
ATOM 590 O O . GLU A 1 72 ? -1.060 -11.363 -0.762 1.00 93.31 72 GLU A O 1
ATOM 595 N N . LYS A 1 73 ? -2.922 -11.561 0.473 1.00 96.25 73 LYS A N 1
ATOM 596 C CA . LYS A 1 73 ? -3.506 -12.652 -0.329 1.00 96.25 73 LYS A CA 1
ATOM 597 C C . LYS A 1 73 ? -3.800 -12.242 -1.780 1.00 96.25 73 LYS A C 1
ATOM 599 O O . LYS A 1 73 ? -3.891 -13.107 -2.649 1.00 96.25 73 LYS A O 1
ATOM 604 N N . HIS A 1 74 ? -3.967 -10.948 -2.036 1.00 94.00 74 HIS A N 1
ATOM 605 C CA . HIS A 1 74 ? -4.203 -10.371 -3.359 1.00 94.00 74 HIS A CA 1
ATOM 606 C C . HIS A 1 74 ? -2.956 -9.674 -3.931 1.00 94.00 74 HIS A C 1
ATOM 608 O O . HIS A 1 74 ? -3.083 -8.755 -4.736 1.00 94.00 74 HIS A O 1
ATOM 614 N N . ASP A 1 75 ? -1.763 -10.107 -3.511 1.00 90.94 75 ASP A N 1
ATOM 615 C CA . ASP A 1 75 ? -0.457 -9.643 -4.000 1.00 90.94 75 ASP A CA 1
ATOM 616 C C . ASP A 1 75 ? -0.140 -8.163 -3.713 1.00 90.94 75 ASP A C 1
ATOM 618 O O . ASP A 1 75 ? 0.814 -7.597 -4.260 1.00 90.94 75 ASP A O 1
ATOM 622 N N . TYR A 1 76 ? -0.887 -7.519 -2.811 1.00 90.62 76 TYR A N 1
ATOM 623 C CA . TYR A 1 76 ? -0.516 -6.202 -2.307 1.00 90.62 76 TYR A CA 1
ATOM 624 C C . TYR A 1 76 ? 0.572 -6.332 -1.246 1.00 90.62 76 TYR A C 1
ATOM 626 O O . TYR A 1 76 ? 0.500 -7.167 -0.348 1.00 90.62 76 TYR A O 1
ATOM 634 N N . ARG A 1 77 ? 1.568 -5.446 -1.309 1.00 90.25 77 ARG A N 1
ATOM 635 C CA . ARG A 1 77 ? 2.618 -5.357 -0.295 1.00 90.25 77 ARG A CA 1
ATOM 636 C C . ARG A 1 77 ? 2.495 -4.061 0.484 1.00 90.25 77 ARG A C 1
ATOM 638 O O . ARG A 1 77 ? 2.677 -2.978 -0.071 1.00 90.25 77 ARG A O 1
ATOM 645 N N . ILE A 1 78 ? 2.242 -4.191 1.778 1.00 88.94 78 ILE A N 1
ATOM 646 C CA . ILE A 1 78 ? 2.155 -3.053 2.684 1.00 88.94 78 ILE A CA 1
ATOM 647 C C . ILE A 1 78 ? 3.569 -2.584 3.017 1.00 88.94 78 ILE A C 1
ATOM 649 O O . ILE A 1 78 ? 4.445 -3.369 3.375 1.00 88.94 78 ILE A O 1
ATOM 653 N N . ILE A 1 79 ? 3.797 -1.290 2.833 1.00 86.81 79 ILE A N 1
ATOM 654 C CA . ILE A 1 79 ? 5.100 -0.638 3.024 1.00 86.81 79 ILE A CA 1
ATOM 655 C C . ILE A 1 79 ? 5.088 0.366 4.175 1.00 86.81 79 ILE A C 1
ATOM 657 O O . ILE A 1 79 ? 6.147 0.687 4.705 1.00 86.81 79 ILE A O 1
ATOM 661 N N . ALA A 1 80 ? 3.906 0.865 4.530 1.00 82.25 80 ALA A N 1
ATOM 662 C CA . ALA A 1 80 ? 3.666 1.788 5.624 1.00 82.25 80 ALA A CA 1
ATOM 663 C C . ALA A 1 80 ? 2.172 1.762 5.973 1.00 82.25 80 ALA A C 1
ATOM 665 O O . ALA A 1 80 ? 1.332 1.626 5.079 1.00 82.25 80 ALA A O 1
ATOM 666 N N . THR A 1 81 ? 1.882 1.909 7.259 1.00 73.31 81 THR A N 1
ATOM 667 C CA . THR A 1 81 ? 0.550 2.042 7.864 1.00 73.31 81 THR A CA 1
ATOM 668 C C . THR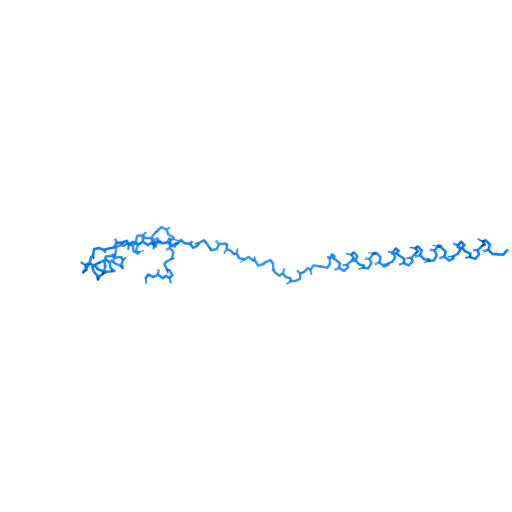 A 1 81 ? 0.629 3.045 8.991 1.00 73.31 81 THR A C 1
ATOM 670 O O . THR A 1 81 ? 1.669 3.010 9.690 1.00 73.31 81 THR A O 1
#

pLDDT: mean 79.85, std 14.87, range [50.19, 96.81]

Radius of gyration: 33.48 Å; chains: 1; bounding box: 62×42×81 Å

Sequence (81 aa):
MFRAFCRIDFQQMREQTMKLLHILFGLLLLPSNAEPQQLGQRVYWMAVTEVSIGQLSEYHAFAEKEMNPLMEKHDYRIIAT